Protein AF-A0A3C1WA51-F1 (afdb_monomer_lite)

Sequence (61 aa):
HWQEEQRTVQSFYAIPYDIPRGSAAAYFPEANPLVPIDSTALESNTPTSKAVEISVQASSR

Structure (mmCIF, N/CA/C/O backbone):
data_AF-A0A3C1WA51-F1
#
_entry.id   AF-A0A3C1WA51-F1
#
loop_
_atom_site.group_PDB
_atom_site.id
_atom_site.type_symbol
_atom_site.label_atom_id
_atom_site.label_alt_id
_atom_site.label_comp_id
_atom_site.label_asym_id
_atom_site.label_entity_id
_atom_site.label_seq_id
_atom_site.pdbx_PDB_ins_code
_atom_site.Cartn_x
_atom_site.Cartn_y
_atom_site.Cartn_z
_atom_site.occupancy
_atom_site.B_iso_or_equiv
_atom_site.auth_seq_id
_atom_site.auth_comp_id
_atom_site.auth_asym_id
_atom_site.auth_atom_id
_atom_site.pdbx_PDB_model_num
ATOM 1 N N . HIS A 1 1 ? 1.530 -4.715 1.353 1.00 90.88 1 HIS A N 1
ATOM 2 C CA . HIS A 1 1 ? 2.429 -5.883 1.437 1.00 90.88 1 HIS A CA 1
ATOM 3 C C . HIS A 1 1 ? 3.431 -5.794 0.308 1.00 90.88 1 HIS A C 1
ATOM 5 O O . HIS A 1 1 ? 3.020 -5.532 -0.816 1.00 90.88 1 HIS A O 1
ATOM 11 N N . TRP A 1 2 ? 4.724 -5.917 0.593 1.00 92.31 2 TRP A N 1
ATOM 12 C CA . TRP A 1 2 ? 5.744 -5.965 -0.453 1.00 92.31 2 TRP A CA 1
ATOM 13 C C . TRP A 1 2 ? 6.925 -6.794 0.032 1.00 92.31 2 TRP A C 1
ATOM 15 O O . TRP A 1 2 ? 7.543 -6.443 1.034 1.00 92.31 2 TRP A O 1
ATOM 25 N N . GLN A 1 3 ? 7.215 -7.890 -0.672 1.00 91.06 3 GLN A N 1
ATOM 26 C CA . GLN A 1 3 ? 8.209 -8.881 -0.250 1.00 91.06 3 GLN A CA 1
ATOM 27 C C . GLN A 1 3 ? 7.921 -9.356 1.190 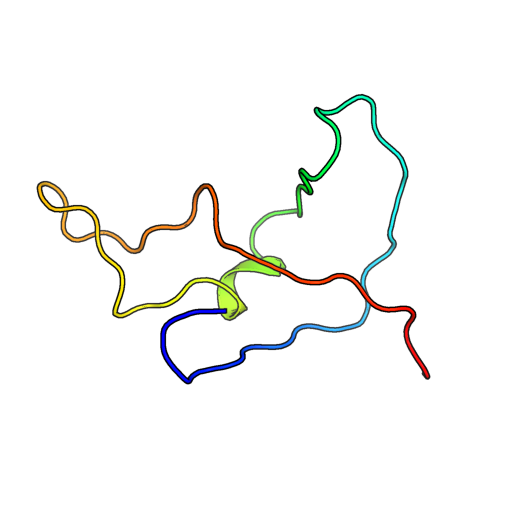1.00 91.06 3 GLN A C 1
ATOM 29 O O . GLN A 1 3 ? 6.855 -9.915 1.435 1.00 91.06 3 GLN A O 1
ATOM 34 N N . GLU A 1 4 ? 8.823 -9.103 2.138 1.00 91.94 4 GLU A N 1
ATOM 35 C CA . GLU A 1 4 ? 8.684 -9.475 3.555 1.00 91.94 4 GLU A CA 1
ATOM 36 C C . GLU A 1 4 ? 8.283 -8.287 4.447 1.00 91.94 4 GLU A C 1
ATOM 38 O O . GLU A 1 4 ? 8.129 -8.424 5.660 1.00 91.94 4 GLU A O 1
ATOM 43 N N . GLU A 1 5 ? 8.080 -7.107 3.855 1.00 93.50 5 GLU A N 1
ATOM 44 C CA . GLU A 1 5 ? 7.778 -5.890 4.594 1.00 93.50 5 GLU A CA 1
ATOM 45 C C . GLU A 1 5 ? 6.277 -5.608 4.671 1.00 93.50 5 GLU A C 1
ATOM 47 O O . GLU A 1 5 ? 5.541 -5.567 3.672 1.00 93.50 5 GLU A O 1
ATOM 52 N N . GLN A 1 6 ? 5.835 -5.306 5.890 1.00 94.81 6 GLN A N 1
ATOM 53 C CA . GLN A 1 6 ? 4.485 -4.846 6.178 1.00 94.81 6 GLN A CA 1
ATOM 54 C C . GLN A 1 6 ? 4.520 -3.400 6.666 1.00 94.81 6 GLN A C 1
ATOM 56 O O . GLN A 1 6 ? 5.227 -3.047 7.607 1.00 94.81 6 GLN A O 1
ATOM 61 N N . ARG A 1 7 ? 3.733 -2.558 5.997 1.00 95.56 7 ARG A N 1
ATOM 62 C CA . ARG A 1 7 ? 3.498 -1.158 6.356 1.00 95.56 7 ARG A CA 1
ATOM 63 C C . ARG A 1 7 ? 2.043 -1.040 6.785 1.00 95.56 7 ARG A C 1
ATOM 65 O O . ARG A 1 7 ? 1.170 -1.606 6.128 1.00 95.56 7 ARG A O 1
ATOM 72 N N . THR A 1 8 ? 1.792 -0.297 7.856 1.00 95.75 8 THR A N 1
ATOM 73 C CA . THR A 1 8 ? 0.451 -0.150 8.431 1.00 95.75 8 THR A CA 1
ATOM 74 C C . THR A 1 8 ? 0.147 1.319 8.653 1.00 95.75 8 THR A C 1
ATOM 76 O O . THR A 1 8 ? 0.973 2.062 9.178 1.00 95.75 8 THR A O 1
ATOM 79 N N . VAL A 1 9 ? -1.067 1.719 8.293 1.00 95.56 9 VAL A N 1
ATOM 80 C CA . VAL A 1 9 ? -1.651 3.017 8.636 1.00 95.56 9 VAL A CA 1
ATOM 81 C C . VAL A 1 9 ? -2.949 2.781 9.408 1.00 95.56 9 VAL A C 1
ATOM 83 O O . VAL A 1 9 ? -3.581 1.734 9.267 1.00 95.56 9 VAL A O 1
ATOM 86 N N . GLN A 1 10 ? -3.325 3.722 10.269 1.00 94.56 10 GLN A N 1
ATOM 87 C CA . GLN A 1 10 ? -4.483 3.610 11.163 1.00 94.56 10 GLN A CA 1
ATOM 88 C C . GLN A 1 10 ? -5.360 4.861 11.064 1.00 94.56 10 GLN A C 1
ATOM 90 O O . GLN A 1 10 ? -4.985 5.827 10.404 1.00 94.56 10 GLN A O 1
ATOM 95 N N . SER A 1 11 ? -6.509 4.846 11.746 1.00 93.56 11 SER A N 1
ATOM 96 C CA . SER A 1 11 ? -7.440 5.984 11.826 1.00 93.56 11 SER A CA 1
ATOM 97 C C . SER A 1 11 ? -8.129 6.335 10.499 1.00 93.56 11 SER A C 1
ATOM 99 O O . SER A 1 11 ? -8.308 7.506 10.175 1.00 93.56 11 SER A O 1
ATOM 101 N N . PHE A 1 12 ? -8.548 5.316 9.745 1.00 94.25 12 PHE A N 1
ATOM 102 C CA . PHE A 1 12 ? -9.343 5.475 8.526 1.00 94.25 12 PHE A CA 1
ATOM 103 C C . PHE A 1 12 ? -10.805 5.118 8.769 1.00 94.25 12 PHE A C 1
ATOM 105 O O . PHE A 1 12 ? -11.113 4.157 9.476 1.00 94.25 12 PHE A O 1
ATOM 112 N N . TYR A 1 13 ? -11.700 5.837 8.096 1.00 94.25 13 TYR A N 1
ATOM 113 C CA . TYR A 1 13 ? -13.077 5.397 7.914 1.00 94.25 13 TYR A CA 1
ATOM 114 C C . TYR A 1 13 ? -13.169 4.519 6.666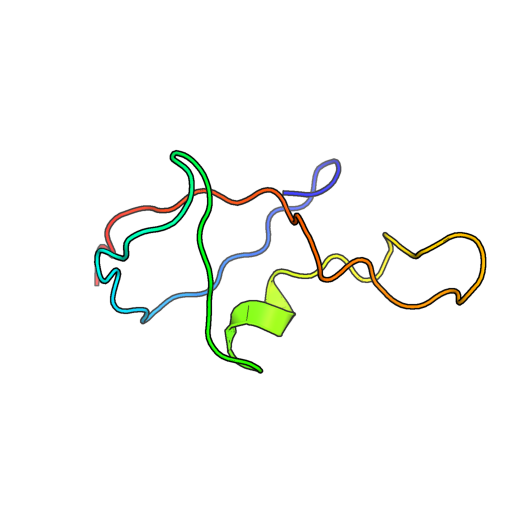 1.00 94.25 13 TYR A C 1
ATOM 116 O O . TYR A 1 13 ? -12.845 4.961 5.564 1.00 94.25 13 TYR A O 1
ATOM 124 N N . ALA A 1 14 ? -13.633 3.281 6.834 1.00 93.00 14 ALA A N 1
ATOM 125 C CA . ALA A 1 14 ? -13.969 2.407 5.718 1.00 93.00 14 ALA A CA 1
ATOM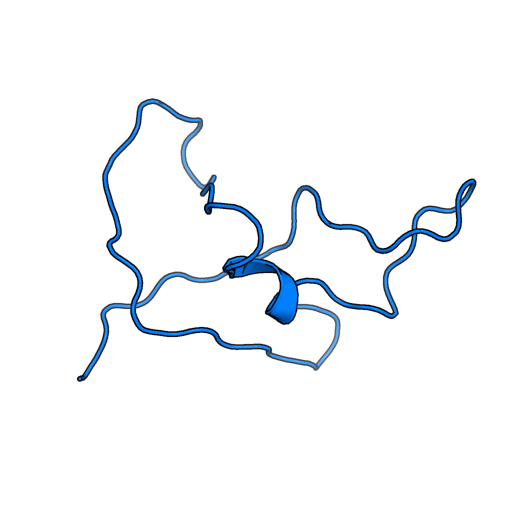 126 C C . ALA A 1 14 ? -15.400 2.713 5.259 1.00 93.00 14 ALA A C 1
ATOM 128 O O . ALA A 1 14 ? -16.365 2.370 5.942 1.00 93.00 14 ALA A O 1
ATOM 129 N N . ILE A 1 15 ? -15.533 3.388 4.117 1.00 94.12 15 ILE A N 1
ATOM 130 C CA . ILE A 1 15 ? -16.824 3.791 3.550 1.00 94.12 15 ILE A CA 1
ATOM 131 C C . ILE A 1 15 ? -17.089 2.943 2.298 1.00 94.12 15 ILE A C 1
ATOM 133 O O . ILE A 1 15 ? -16.215 2.879 1.430 1.00 94.12 15 ILE A O 1
ATOM 137 N N . PRO A 1 16 ? -18.257 2.283 2.178 1.00 93.06 16 PRO A N 1
ATOM 138 C CA . PRO A 1 16 ? -18.594 1.538 0.973 1.00 93.06 16 PRO A CA 1
ATOM 139 C C . PRO A 1 16 ? -18.725 2.489 -0.221 1.00 93.06 16 PRO A C 1
ATOM 141 O O . PRO A 1 16 ? -19.340 3.551 -0.120 1.00 93.06 16 PRO A O 1
ATOM 144 N N . TYR A 1 17 ? -18.168 2.086 -1.358 1.00 94.44 17 TYR A N 1
ATOM 145 C CA . TYR A 1 17 ? -18.259 2.818 -2.617 1.00 94.44 17 TYR A CA 1
ATOM 146 C C . TYR A 1 17 ? -18.509 1.841 -3.762 1.00 94.44 17 TYR A C 1
ATOM 148 O O . TYR A 1 17 ? -18.130 0.671 -3.671 1.00 94.44 17 TYR A O 1
ATOM 156 N N . ASP A 1 18 ? -19.129 2.320 -4.838 1.00 96.44 18 ASP A N 1
ATOM 157 C CA . ASP A 1 18 ? -19.327 1.533 -6.055 1.00 96.44 18 ASP A CA 1
ATOM 158 C C . ASP A 1 18 ? -18.012 1.461 -6.852 1.00 96.44 18 ASP A C 1
ATOM 160 O O . ASP A 1 18 ? -17.753 2.251 -7.759 1.00 96.44 18 ASP A O 1
ATOM 164 N N . ILE A 1 19 ? -17.123 0.563 -6.423 1.00 94.88 19 ILE A N 1
ATOM 165 C CA . ILE A 1 19 ? -15.853 0.222 -7.078 1.00 94.88 19 ILE A CA 1
ATOM 166 C C . ILE A 1 19 ? -15.733 -1.302 -7.225 1.00 94.88 19 ILE A C 1
ATOM 168 O O . ILE A 1 19 ? -16.409 -2.046 -6.506 1.00 94.88 19 ILE A O 1
ATOM 172 N N . PRO A 1 20 ? -14.862 -1.806 -8.121 1.00 95.69 20 PRO A N 1
ATOM 173 C CA . PRO A 1 20 ? -14.669 -3.240 -8.295 1.00 95.69 20 PRO A CA 1
ATOM 174 C C . PRO A 1 20 ? -14.392 -3.968 -6.975 1.00 95.69 20 PRO A C 1
ATOM 176 O O . PRO A 1 20 ? -13.587 -3.532 -6.149 1.00 95.69 20 PRO A O 1
ATOM 179 N N . ARG A 1 21 ? -15.044 -5.121 -6.790 1.00 93.94 21 ARG A N 1
ATOM 180 C CA . ARG A 1 21 ? -14.865 -5.962 -5.600 1.00 93.94 21 ARG A CA 1
ATOM 181 C C . ARG A 1 21 ? -13.384 -6.292 -5.396 1.00 93.94 21 ARG A C 1
ATOM 183 O O . ARG A 1 21 ? -12.702 -6.694 -6.332 1.00 93.94 21 ARG A O 1
ATOM 190 N N . GLY A 1 22 ? -12.917 -6.165 -4.155 1.00 93.50 22 GLY A N 1
ATOM 191 C CA . GLY A 1 22 ? -11.518 -6.411 -3.789 1.00 93.50 22 GLY A CA 1
ATOM 192 C C . GLY A 1 22 ? -10.593 -5.215 -4.027 1.00 93.50 22 GLY A C 1
ATOM 193 O O . GLY A 1 22 ? -9.420 -5.292 -3.685 1.00 93.50 22 GLY A O 1
ATOM 194 N N . SER A 1 23 ? -11.110 -4.107 -4.566 1.00 95.44 23 SER A N 1
ATOM 195 C CA . SER A 1 23 ? -10.384 -2.839 -4.643 1.00 95.44 23 SER A CA 1
ATOM 196 C C . SER A 1 23 ? -10.706 -1.950 -3.445 1.00 95.44 23 SER A C 1
ATOM 198 O O . SER A 1 23 ? -11.795 -2.013 -2.875 1.00 95.44 23 SER A O 1
ATOM 200 N N . ALA A 1 24 ? -9.760 -1.085 -3.097 1.00 94.94 24 ALA A N 1
ATOM 201 C CA . ALA A 1 24 ? -9.942 -0.001 -2.145 1.00 94.94 24 ALA A CA 1
ATOM 202 C C . ALA A 1 24 ? -9.286 1.264 -2.703 1.00 94.94 24 ALA A C 1
ATOM 204 O O . ALA A 1 24 ? -8.313 1.189 -3.455 1.00 94.94 24 ALA A O 1
ATOM 205 N N . ALA A 1 25 ? -9.814 2.420 -2.317 1.00 95.06 25 ALA A N 1
ATOM 206 C CA . ALA A 1 25 ? -9.225 3.718 -2.604 1.00 95.06 25 ALA A CA 1
ATOM 207 C C . ALA A 1 25 ? -9.038 4.479 -1.291 1.00 95.06 25 ALA A C 1
ATOM 209 O O . ALA A 1 25 ? -9.803 4.300 -0.344 1.00 95.06 25 ALA A O 1
ATOM 210 N N . ALA A 1 26 ? -8.018 5.327 -1.247 1.00 95.00 26 ALA A N 1
ATOM 211 C CA . ALA A 1 26 ? -7.734 6.198 -0.121 1.00 95.00 26 ALA A CA 1
ATOM 212 C C . ALA A 1 26 ? -7.475 7.614 -0.632 1.00 95.00 26 ALA A C 1
ATOM 214 O O . ALA A 1 26 ? -7.063 7.803 -1.780 1.00 95.00 26 ALA A O 1
ATOM 215 N N . TYR A 1 27 ? -7.718 8.600 0.227 1.00 94.12 27 TYR A N 1
ATOM 216 C CA . TYR A 1 27 ? -7.355 9.975 -0.073 1.00 94.12 27 TYR A CA 1
ATOM 217 C C . TYR A 1 27 ? -5.828 10.132 -0.076 1.00 94.12 27 TYR A C 1
ATOM 219 O O . TYR A 1 27 ? -5.095 9.401 0.601 1.00 94.12 27 TYR A O 1
ATOM 227 N N . PHE A 1 28 ? -5.355 11.030 -0.937 1.00 92.69 28 PHE A N 1
ATOM 228 C CA . PHE A 1 28 ? -3.957 11.428 -0.991 1.00 92.69 28 PHE A CA 1
ATOM 229 C C . PHE A 1 28 ? -3.760 12.645 -0.077 1.00 92.69 28 PHE A C 1
ATOM 231 O O . PHE A 1 28 ? -4.511 13.612 -0.240 1.00 92.69 28 PHE A O 1
ATOM 238 N N . PRO A 1 29 ? -2.719 12.669 0.782 1.00 95.56 29 PRO A N 1
ATOM 239 C CA . PRO A 1 29 ? -1.565 11.757 0.842 1.00 95.56 29 PRO A CA 1
ATOM 240 C C . PRO A 1 29 ? -1.646 10.646 1.909 1.00 95.56 29 PRO A C 1
ATOM 242 O O . PRO A 1 29 ? -0.635 10.007 2.201 1.00 95.56 29 PRO A O 1
ATOM 245 N N . GLU A 1 30 ? -2.803 10.413 2.523 1.00 96.25 30 GLU A N 1
ATOM 246 C CA . GLU A 1 30 ? -2.944 9.654 3.773 1.00 96.25 30 GLU A CA 1
ATOM 247 C C . GLU A 1 30 ? -2.455 8.198 3.679 1.00 96.25 30 GLU A C 1
ATOM 249 O O . GLU A 1 30 ? -1.923 7.660 4.652 1.00 96.25 30 GLU A O 1
ATOM 254 N N . ALA A 1 31 ? -2.586 7.563 2.510 1.00 96.00 31 ALA A N 1
ATOM 255 C CA . ALA A 1 31 ? -2.114 6.196 2.272 1.00 96.00 31 ALA A CA 1
ATOM 256 C C . ALA A 1 31 ? -0.689 6.101 1.691 1.00 96.00 31 ALA A C 1
ATOM 258 O O . ALA A 1 31 ? -0.200 4.990 1.484 1.00 96.00 31 ALA A O 1
ATOM 259 N N . ASN A 1 32 ? 0.013 7.219 1.461 1.00 96.12 32 ASN A N 1
ATOM 260 C CA . ASN A 1 32 ? 1.387 7.198 0.937 1.00 96.12 32 ASN A CA 1
ATOM 261 C C . ASN A 1 32 ? 2.356 6.340 1.768 1.00 96.12 32 ASN A C 1
ATOM 263 O O . ASN A 1 32 ? 3.183 5.667 1.154 1.00 96.12 32 ASN A O 1
ATOM 267 N N . PRO A 1 33 ? 2.265 6.279 3.116 1.00 96.44 33 PRO A N 1
ATOM 268 C CA . PRO A 1 33 ? 3.128 5.396 3.898 1.00 96.44 33 PRO A CA 1
ATOM 269 C C . PRO A 1 33 ? 2.973 3.904 3.576 1.00 96.44 33 PRO A C 1
ATOM 271 O O . PRO A 1 33 ? 3.808 3.121 4.012 1.00 96.44 33 PRO A O 1
ATOM 274 N N . LEU A 1 34 ? 1.929 3.488 2.846 1.00 96.25 34 LEU A N 1
ATOM 275 C CA . LEU A 1 34 ? 1.764 2.109 2.376 1.00 96.25 34 LEU A CA 1
ATOM 276 C C . LEU A 1 34 ? 2.515 1.817 1.070 1.00 96.25 34 LEU A C 1
ATOM 278 O O . LEU A 1 34 ? 2.690 0.647 0.732 1.00 96.25 34 LEU A O 1
ATOM 282 N N . VAL A 1 35 ? 2.953 2.844 0.333 1.00 96.31 35 VAL A N 1
ATOM 283 C CA . VAL A 1 35 ? 3.644 2.677 -0.950 1.00 96.31 35 VAL A CA 1
ATOM 284 C C . VAL A 1 35 ? 5.071 2.166 -0.700 1.00 96.31 35 VAL A C 1
ATOM 286 O O . VAL A 1 35 ? 5.831 2.811 0.028 1.00 96.31 35 VAL A O 1
ATOM 289 N N . PRO A 1 36 ? 5.469 1.022 -1.284 1.00 95.12 36 PRO A N 1
ATOM 290 C CA . PRO A 1 36 ? 6.839 0.533 -1.183 1.00 95.12 36 PRO A CA 1
ATOM 291 C C . PRO A 1 36 ? 7.774 1.410 -2.023 1.00 95.12 36 PRO A C 1
ATOM 293 O O . PRO A 1 36 ? 7.588 1.543 -3.231 1.00 95.12 36 PRO A O 1
ATOM 296 N N . ILE A 1 37 ? 8.787 2.005 -1.389 1.00 93.38 37 ILE A N 1
ATOM 297 C CA . ILE A 1 37 ? 9.736 2.895 -2.077 1.00 93.38 37 ILE A CA 1
ATOM 298 C C . ILE A 1 37 ? 10.684 2.132 -3.012 1.00 93.38 37 ILE A C 1
ATOM 300 O O . ILE A 1 37 ? 11.100 2.678 -4.029 1.00 93.38 37 ILE A O 1
ATOM 304 N N . A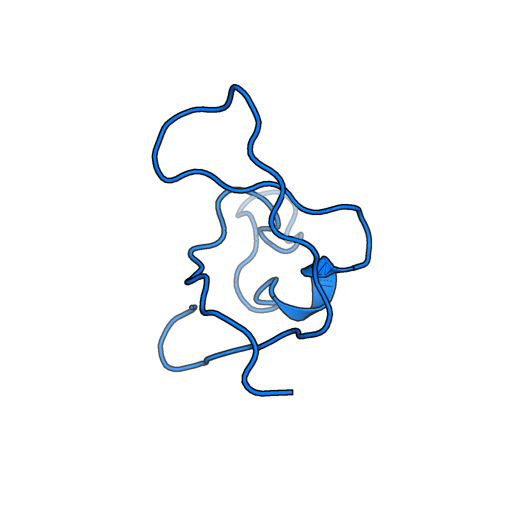SP A 1 38 ? 10.947 0.859 -2.704 1.00 92.81 38 ASP A N 1
ATOM 305 C CA . ASP A 1 38 ? 11.813 -0.026 -3.492 1.00 92.81 38 ASP A CA 1
ATOM 306 C C . ASP A 1 38 ? 11.087 -0.700 -4.667 1.00 92.81 38 ASP A C 1
ATOM 308 O O . ASP A 1 38 ? 11.695 -1.448 -5.430 1.00 92.81 38 ASP A O 1
ATOM 312 N N . SER A 1 39 ? 9.780 -0.461 -4.824 1.00 94.44 39 SER A N 1
ATOM 313 C CA . SER A 1 39 ? 9.033 -0.883 -6.008 1.00 94.44 39 SER A CA 1
ATOM 314 C C . SER A 1 39 ? 8.840 0.316 -6.922 1.00 94.44 39 SER A C 1
ATOM 316 O O . SER A 1 39 ? 8.066 1.223 -6.610 1.00 94.44 39 SER A O 1
ATOM 318 N N . THR A 1 40 ? 9.557 0.349 -8.042 1.00 96.00 40 THR A N 1
ATOM 319 C CA . THR A 1 40 ? 9.523 1.470 -8.987 1.00 96.00 40 THR A CA 1
ATOM 320 C C . THR A 1 40 ? 9.116 1.025 -10.387 1.00 96.00 40 THR A C 1
ATOM 322 O O . THR A 1 40 ? 9.317 -0.118 -10.801 1.00 96.00 40 THR A O 1
ATOM 325 N N . ALA A 1 41 ? 8.496 1.940 -11.131 1.00 94.62 41 ALA A N 1
ATOM 326 C CA . ALA A 1 41 ? 8.185 1.715 -12.537 1.00 94.62 41 ALA A CA 1
ATOM 327 C C . ALA A 1 41 ? 9.472 1.711 -13.379 1.00 94.62 41 ALA A C 1
ATOM 329 O O . ALA A 1 41 ? 10.323 2.584 -13.208 1.00 94.62 41 ALA A O 1
ATOM 330 N N . LEU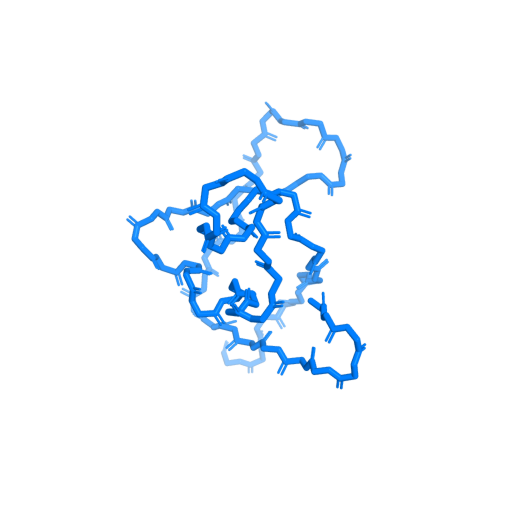 A 1 42 ? 9.571 0.770 -14.326 1.00 93.62 42 LEU A N 1
ATOM 331 C CA . LEU A 1 42 ? 10.779 0.541 -15.132 1.00 93.62 42 LEU A CA 1
ATOM 332 C C . LEU A 1 42 ? 11.266 1.788 -15.887 1.00 93.62 42 LEU A C 1
ATOM 334 O O . LEU A 1 42 ? 12.467 1.999 -16.001 1.00 93.62 42 LEU A O 1
ATOM 338 N N . GLU A 1 43 ? 10.347 2.604 -16.405 1.00 95.31 43 GLU A N 1
ATOM 339 C CA . GLU A 1 43 ? 10.697 3.750 -17.253 1.00 95.31 43 GLU A CA 1
ATOM 340 C C . GLU A 1 43 ? 10.961 5.034 -16.455 1.00 95.31 43 GLU A C 1
ATOM 342 O O . GLU A 1 43 ? 11.930 5.740 -16.720 1.00 95.31 43 GLU A O 1
ATOM 347 N N . SER A 1 44 ? 10.108 5.361 -15.479 1.00 95.25 44 SER A N 1
ATOM 348 C CA . SER A 1 44 ? 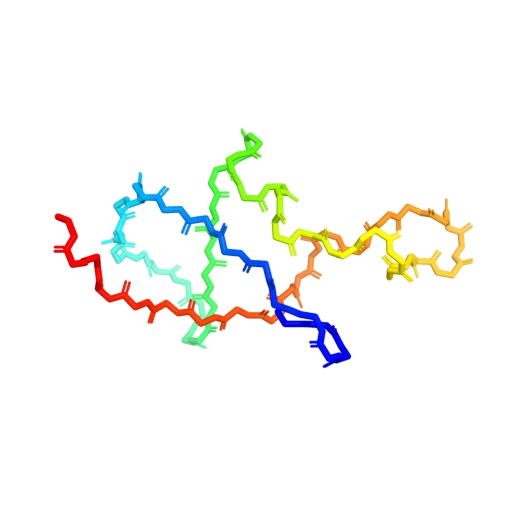10.174 6.637 -14.749 1.00 95.25 44 SER A CA 1
ATOM 349 C C . SER A 1 44 ? 10.973 6.573 -13.448 1.00 95.25 44 SER A C 1
ATOM 351 O O . SER A 1 44 ? 11.273 7.618 -12.872 1.00 95.25 44 SER A O 1
ATOM 353 N N . ASN A 1 45 ? 11.255 5.368 -12.944 1.00 94.00 45 ASN A N 1
ATOM 354 C CA . ASN A 1 45 ? 11.814 5.124 -11.615 1.00 94.00 45 ASN A CA 1
ATOM 355 C C . ASN A 1 45 ? 10.997 5.746 -10.456 1.00 94.00 45 ASN A C 1
ATOM 357 O O . ASN A 1 45 ? 11.503 5.947 -9.354 1.00 94.00 45 ASN A O 1
ATOM 361 N N . THR A 1 46 ? 9.719 6.064 -10.682 1.00 94.88 46 THR A N 1
ATOM 362 C CA . THR A 1 46 ? 8.820 6.550 -9.625 1.00 94.88 46 THR A CA 1
ATOM 363 C C . THR A 1 46 ? 8.229 5.373 -8.846 1.00 94.88 46 THR A C 1
ATOM 365 O O . THR A 1 46 ? 7.906 4.364 -9.485 1.00 94.88 46 THR A O 1
ATOM 368 N N . PRO A 1 47 ? 7.997 5.495 -7.524 1.00 95.38 47 PRO A N 1
ATOM 369 C CA . PRO A 1 47 ? 7.359 4.440 -6.739 1.00 95.38 47 PRO A CA 1
ATOM 370 C C . PRO A 1 47 ? 6.010 3.991 -7.314 1.00 95.38 47 PRO A C 1
ATOM 372 O O . PRO A 1 47 ? 5.206 4.814 -7.766 1.00 95.38 47 PRO A O 1
ATOM 375 N N . THR A 1 48 ? 5.734 2.688 -7.277 1.00 93.88 48 THR A N 1
ATOM 376 C CA . THR A 1 48 ? 4.477 2.108 -7.765 1.00 93.88 48 THR A CA 1
ATOM 377 C C . THR A 1 48 ? 3.343 2.375 -6.770 1.00 93.88 48 THR A C 1
ATOM 379 O O . THR A 1 48 ? 3.076 1.581 -5.871 1.00 93.88 48 THR A O 1
ATOM 382 N N . SER A 1 49 ? 2.661 3.512 -6.921 1.00 92.62 49 SER A N 1
ATOM 383 C CA . SER A 1 49 ? 1.565 3.938 -6.032 1.00 92.62 49 SER A CA 1
ATOM 384 C C . SER A 1 49 ? 0.175 3.431 -6.438 1.00 92.62 49 SER A C 1
ATOM 386 O O . SER A 1 49 ? -0.794 3.623 -5.706 1.00 92.62 49 SER A O 1
ATOM 388 N N . LYS A 1 50 ? 0.054 2.778 -7.598 1.00 90.38 50 LYS A N 1
ATOM 389 C CA . LYS A 1 50 ? -1.191 2.163 -8.081 1.00 90.38 50 LYS A CA 1
ATOM 390 C C . LYS A 1 50 ? -1.152 0.655 -7.854 1.00 90.38 50 LYS A C 1
ATOM 392 O O . LYS A 1 50 ? -0.099 0.048 -8.006 1.00 90.38 50 LYS A O 1
ATOM 397 N N . ALA A 1 51 ? -2.312 0.069 -7.552 1.00 91.94 51 ALA A N 1
ATOM 398 C CA . ALA A 1 51 ? -2.484 -1.374 -7.352 1.00 91.94 51 ALA A CA 1
ATOM 399 C C . ALA A 1 51 ? -1.567 -1.979 -6.266 1.00 91.94 51 ALA A C 1
ATOM 401 O O . ALA A 1 51 ? -1.084 -3.100 -6.401 1.00 91.94 51 ALA A O 1
ATOM 402 N N . VAL A 1 52 ? -1.339 -1.240 -5.176 1.00 93.88 52 VAL A N 1
ATOM 403 C CA . VAL A 1 52 ? -0.624 -1.755 -4.001 1.00 93.88 52 VAL A CA 1
ATOM 404 C C . VAL A 1 52 ? -1.508 -2.773 -3.278 1.00 93.88 52 VAL A C 1
ATOM 406 O O . VAL A 1 52 ? -2.649 -2.468 -2.929 1.00 93.88 52 VAL A O 1
ATOM 409 N N . GLU A 1 53 ? -0.984 -3.974 -3.029 1.00 94.62 53 GLU A N 1
ATOM 410 C CA . GLU A 1 53 ? -1.693 -5.006 -2.271 1.00 94.62 53 GLU A CA 1
ATOM 411 C C . GLU A 1 53 ? -1.811 -4.611 -0.793 1.00 94.62 53 GLU A C 1
ATOM 413 O O . GLU A 1 53 ? -0.810 -4.341 -0.115 1.00 94.62 53 GLU A O 1
ATOM 418 N N . ILE A 1 54 ? -3.040 -4.613 -0.274 1.00 95.31 54 ILE A N 1
ATOM 419 C CA . ILE A 1 54 ? -3.348 -4.235 1.106 1.00 95.31 54 ILE A CA 1
ATOM 420 C C . ILE A 1 54 ? -4.291 -5.236 1.771 1.00 95.31 54 ILE A C 1
ATOM 422 O O . ILE A 1 54 ? -4.991 -6.008 1.119 1.00 95.31 54 ILE A O 1
ATOM 426 N N . SER A 1 55 ? -4.359 -5.163 3.096 1.00 95.56 55 SER A N 1
ATOM 427 C CA . SER A 1 55 ? -5.410 -5.797 3.887 1.00 95.56 55 SER A CA 1
ATOM 428 C C . SER A 1 55 ? -6.098 -4.735 4.732 1.00 95.56 55 SER A C 1
ATOM 430 O O . SER A 1 55 ? -5.439 -3.848 5.271 1.00 95.56 55 SER A O 1
ATOM 432 N N . VAL A 1 56 ? -7.420 -4.834 4.854 1.00 94.12 56 VAL A N 1
ATOM 433 C CA . VAL A 1 56 ? -8.224 -3.950 5.704 1.00 94.12 56 VAL A CA 1
ATOM 434 C C . VAL A 1 56 ? -8.674 -4.745 6.919 1.00 94.12 56 VAL A C 1
ATOM 436 O O . VAL A 1 56 ? -9.169 -5.863 6.788 1.00 94.12 56 VAL A O 1
ATOM 439 N N . GLN A 1 57 ? -8.485 -4.173 8.102 1.00 94.69 57 GLN A N 1
ATOM 440 C CA . GLN A 1 57 ? -8.861 -4.778 9.375 1.00 94.69 57 GLN A CA 1
ATOM 441 C C . GLN A 1 57 ? -9.585 -3.733 10.221 1.00 94.69 57 GLN A C 1
ATOM 443 O O . GLN A 1 57 ? -9.287 -2.541 10.127 1.00 94.69 57 GLN A O 1
ATOM 448 N N . ALA A 1 58 ? -10.547 -4.171 11.035 1.00 94.06 58 ALA A N 1
ATOM 449 C CA . ALA A 1 58 ? -11.207 -3.282 11.983 1.00 94.06 58 ALA A CA 1
ATOM 450 C C . ALA A 1 58 ? -10.183 -2.745 12.997 1.00 94.06 58 ALA A C 1
ATOM 452 O O . ALA A 1 58 ? -9.350 -3.501 13.501 1.00 94.06 58 ALA A O 1
ATOM 453 N N . SER A 1 59 ? -10.248 -1.443 13.291 1.00 90.25 59 SER A N 1
ATOM 454 C CA . SER A 1 59 ? -9.430 -0.839 14.347 1.00 90.25 59 SER A CA 1
ATOM 455 C C . SER A 1 59 ? -9.806 -1.431 15.705 1.00 90.25 59 SER A C 1
ATOM 457 O O . SER A 1 59 ? -10.987 -1.596 16.004 1.00 90.25 59 SER A O 1
ATOM 459 N N . SER A 1 60 ? -8.799 -1.732 16.526 1.00 81.75 60 SER A N 1
ATOM 460 C CA . SER A 1 60 ? -8.963 -2.108 17.937 1.00 81.75 60 SER A CA 1
ATOM 461 C C . SER A 1 60 ? -8.886 -0.916 18.898 1.00 81.75 60 SER A C 1
ATOM 463 O O . SER A 1 60 ? -9.117 -1.090 20.094 1.00 81.75 60 SER A O 1
ATOM 465 N N . ARG A 1 61 ? -8.533 0.270 18.384 1.00 66.31 61 ARG A N 1
ATOM 466 C CA . ARG A 1 61 ? -8.707 1.553 19.074 1.00 66.31 61 ARG A CA 1
ATOM 467 C C . ARG A 1 61 ? -10.118 2.070 18.893 1.00 66.31 61 ARG A C 1
ATOM 469 O O . ARG A 1 61 ? -10.600 1.954 17.740 1.00 66.31 61 ARG A O 1
#

pLDDT: mean 93.63, std 4.14, range [66.31, 96.44]

Radius of gyration: 12.81 Å; chains: 1; bounding box: 31×21×36 Å

Secondary structure (DSSP, 8-state):
-BTTB------------SS-TT-----TTTTGGGS-TT-B-TTT--B--SS----------

Foldseek 3Di:
DPDPDDFDADDDDDDDDPDDPPDDDDDPPRCVSLFDLVDADPPPRGTDPPPRDDDDDDDPD